Protein AF-A0A969PU74-F1 (afdb_monomer_lite)

Sequence (73 aa):
MLLGEGNGTEGELNDGLGLSSTEFNNLQIMLGENIQLVRPPILNFLATGSLTLNGNLYQPRPQGKINAPQRSS

Structure (mmCIF, N/CA/C/O backbone):
data_AF-A0A969PU74-F1
#
_entry.id   AF-A0A969PU74-F1
#
loop_
_atom_s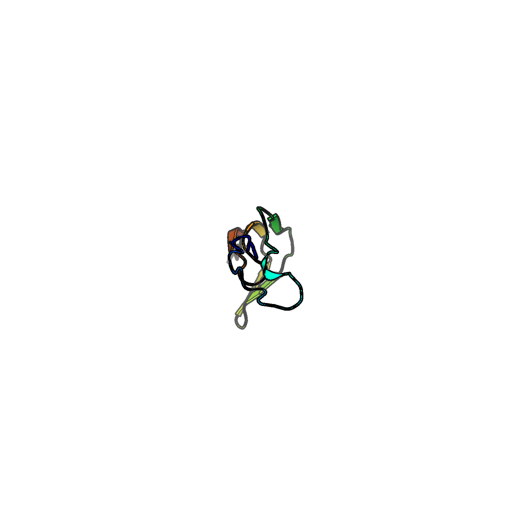ite.group_PDB
_atom_site.id
_atom_site.type_symbol
_atom_site.label_atom_id
_atom_site.label_alt_id
_atom_site.label_comp_id
_atom_site.label_asym_id
_atom_site.label_entity_id
_atom_site.label_seq_id
_atom_site.pdbx_PDB_ins_code
_atom_site.Cartn_x
_atom_site.Cartn_y
_atom_site.Cartn_z
_atom_site.occupancy
_atom_site.B_iso_or_equiv
_atom_site.auth_seq_id
_atom_site.auth_comp_id
_atom_site.auth_asym_id
_atom_site.auth_atom_id
_atom_site.pdbx_PDB_model_num
ATOM 1 N N . MET A 1 1 ? 11.850 -15.100 -57.034 1.00 49.41 1 MET A N 1
ATOM 2 C CA . MET A 1 1 ? 12.790 -15.764 -56.110 1.00 49.41 1 MET A CA 1
ATOM 3 C C . MET A 1 1 ? 13.716 -14.699 -55.557 1.00 49.41 1 MET A C 1
ATOM 5 O O . MET A 1 1 ? 14.404 -14.084 -56.356 1.00 49.41 1 MET A O 1
ATOM 9 N N . LEU A 1 2 ? 13.614 -14.446 -54.250 1.00 45.44 2 LEU A N 1
ATOM 10 C CA . LEU A 1 2 ? 14.641 -14.038 -53.277 1.00 45.44 2 LEU A CA 1
ATOM 11 C C . LEU A 1 2 ? 13.866 -13.691 -51.992 1.00 45.44 2 LEU A C 1
ATOM 13 O O . LEU A 1 2 ? 13.122 -12.714 -51.949 1.00 45.44 2 LEU A O 1
ATOM 17 N N . LEU A 1 3 ? 13.939 -14.602 -51.023 1.00 48.66 3 LEU A N 1
ATOM 18 C CA . LEU A 1 3 ? 13.252 -14.569 -49.734 1.00 48.66 3 LEU A CA 1
ATOM 19 C C . LEU A 1 3 ? 14.122 -13.778 -48.751 1.00 48.66 3 LEU A C 1
ATOM 21 O O . LEU A 1 3 ? 15.299 -14.094 -48.605 1.00 48.66 3 LEU A O 1
ATOM 25 N N . GLY A 1 4 ? 13.560 -12.754 -48.108 1.00 50.25 4 GLY A N 1
ATOM 26 C CA . GLY A 1 4 ? 14.184 -12.104 -46.956 1.00 50.25 4 GLY A CA 1
ATOM 27 C C . GLY A 1 4 ? 13.850 -12.903 -45.703 1.00 50.25 4 GLY A C 1
ATOM 28 O O . GLY A 1 4 ? 12.675 -13.118 -45.412 1.00 50.25 4 GLY A O 1
ATOM 29 N N . GLU A 1 5 ? 14.874 -13.390 -45.012 1.00 50.91 5 GLU A N 1
ATOM 30 C CA . GLU A 1 5 ? 14.744 -14.241 -43.834 1.00 50.91 5 GLU A CA 1
ATOM 31 C C . GLU A 1 5 ? 14.096 -13.469 -42.680 1.00 50.91 5 GLU A C 1
ATOM 33 O O . GLU A 1 5 ? 14.589 -12.435 -42.225 1.00 50.91 5 GLU A O 1
ATOM 38 N N . GLY A 1 6 ? 12.945 -13.970 -42.236 1.00 52.62 6 GLY A N 1
ATOM 39 C CA . GLY A 1 6 ? 12.265 -13.483 -41.052 1.00 52.62 6 GLY A CA 1
ATOM 40 C C . GLY A 1 6 ? 13.044 -13.877 -39.808 1.00 52.62 6 GLY A C 1
ATOM 41 O O . GLY A 1 6 ? 13.295 -15.054 -39.577 1.00 52.62 6 GLY A O 1
ATOM 42 N N . ASN A 1 7 ? 13.356 -12.892 -38.975 1.00 48.91 7 ASN A N 1
ATOM 43 C CA . ASN A 1 7 ? 13.621 -13.133 -37.565 1.00 48.91 7 ASN A CA 1
ATOM 44 C C . ASN A 1 7 ? 12.575 -12.374 -36.744 1.00 48.91 7 ASN A C 1
ATOM 46 O O . ASN A 1 7 ? 12.875 -11.442 -36.001 1.00 48.91 7 ASN A O 1
ATOM 50 N N . GLY A 1 8 ? 11.309 -12.727 -36.976 1.00 48.28 8 GLY A N 1
ATOM 51 C CA . GLY A 1 8 ? 10.232 -12.392 -36.061 1.00 48.28 8 GLY A CA 1
ATOM 52 C C . GLY A 1 8 ? 10.402 -13.285 -34.848 1.00 48.28 8 GLY A C 1
ATOM 53 O O . GLY A 1 8 ? 10.059 -14.460 -34.905 1.00 48.28 8 GLY A O 1
ATOM 54 N N . THR A 1 9 ? 10.985 -12.754 -33.777 1.00 50.09 9 THR A N 1
ATOM 55 C CA . THR A 1 9 ? 10.910 -13.404 -32.472 1.00 50.09 9 THR A CA 1
ATOM 56 C C . THR A 1 9 ? 9.433 -13.590 -32.155 1.00 50.09 9 THR A C 1
ATOM 58 O O . THR A 1 9 ? 8.703 -12.608 -32.004 1.00 50.09 9 THR A O 1
ATOM 61 N N . GLU A 1 10 ? 9.007 -14.846 -32.128 1.00 58.38 10 GLU A N 1
ATOM 62 C CA . GLU A 1 10 ? 7.686 -15.301 -31.719 1.00 58.38 10 GLU A CA 1
ATOM 63 C C . GLU A 1 10 ? 7.471 -14.902 -30.252 1.00 58.38 10 GLU A C 1
ATOM 65 O O . GLU A 1 10 ? 7.761 -15.644 -29.320 1.00 58.38 10 GLU A O 1
ATOM 70 N N . GLY A 1 11 ? 7.031 -13.664 -30.037 1.00 52.28 11 GLY A N 1
ATOM 71 C CA . GLY A 1 11 ? 6.437 -13.222 -28.787 1.00 52.28 11 GLY A CA 1
ATOM 72 C C . GLY A 1 11 ? 4.947 -13.475 -28.898 1.00 52.28 11 GLY A C 1
ATOM 73 O O . GLY A 1 11 ? 4.241 -12.713 -29.553 1.00 52.28 11 GLY A O 1
ATOM 74 N N . GLU A 1 12 ? 4.505 -14.592 -28.335 1.00 54.78 12 GLU A N 1
ATOM 75 C CA . GLU A 1 12 ? 3.125 -15.053 -28.339 1.00 54.78 12 GLU A CA 1
ATOM 76 C C . GLU A 1 12 ? 2.145 -13.906 -28.043 1.00 54.78 12 GLU A C 1
ATOM 78 O O . GLU A 1 12 ? 2.203 -13.264 -26.992 1.00 54.78 12 GLU A O 1
ATOM 83 N N . LEU A 1 13 ? 1.202 -13.662 -28.955 1.00 59.09 13 LEU A N 1
ATOM 84 C CA . LEU A 1 13 ? 0.048 -12.807 -28.687 1.00 59.09 13 LEU A CA 1
ATOM 85 C C . LEU A 1 13 ? -0.943 -13.589 -27.813 1.00 59.09 13 LEU A C 1
ATOM 87 O O . LEU A 1 13 ? -2.013 -13.990 -28.265 1.00 59.09 13 LEU A O 1
ATOM 91 N N . ASN A 1 14 ? -0.557 -13.860 -26.569 1.00 59.50 14 ASN A N 1
ATOM 92 C CA . ASN A 1 14 ? -1.407 -14.527 -25.597 1.00 59.50 14 ASN A CA 1
ATOM 93 C C . ASN A 1 14 ? -2.212 -13.470 -24.820 1.00 59.50 14 ASN A C 1
ATOM 95 O O . ASN A 1 14 ? -1.685 -12.779 -23.951 1.00 59.50 14 ASN A O 1
ATOM 99 N N . ASP A 1 15 ? -3.500 -13.405 -25.172 1.00 57.28 15 ASP A N 1
ATOM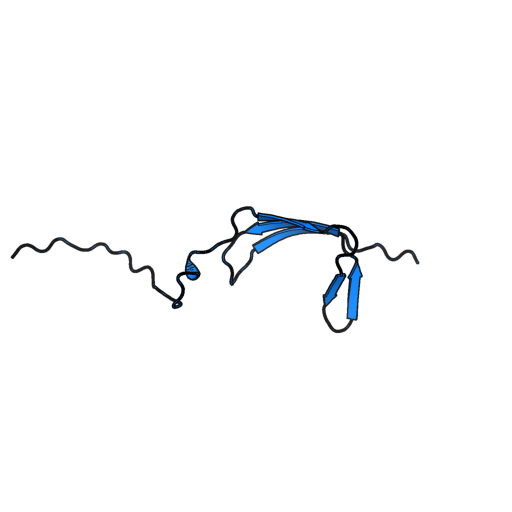 100 C CA . ASP A 1 15 ? -4.633 -12.663 -24.592 1.00 57.28 15 ASP A CA 1
ATOM 101 C C . ASP A 1 15 ? -5.095 -11.424 -25.392 1.00 57.28 15 ASP A C 1
ATOM 103 O O . ASP A 1 15 ? -4.377 -10.442 -25.592 1.00 57.28 15 ASP A O 1
ATOM 107 N N . GLY A 1 16 ? -6.334 -11.500 -25.889 1.00 56.94 16 GLY A N 1
ATOM 108 C CA . GLY A 1 16 ? -6.907 -10.745 -27.015 1.00 56.94 16 GLY A CA 1
ATOM 109 C C . GLY A 1 16 ? -7.157 -9.247 -26.811 1.00 56.94 16 GLY A C 1
ATOM 110 O O . GLY A 1 16 ? -8.014 -8.689 -27.489 1.00 56.94 16 GLY A O 1
ATOM 111 N N . LEU A 1 17 ? -6.438 -8.588 -25.900 1.00 62.62 17 LEU A N 1
ATOM 112 C CA . LEU A 1 17 ? -6.564 -7.154 -25.603 1.00 62.62 17 LEU A CA 1
ATOM 113 C C . LEU A 1 17 ? -5.215 -6.409 -25.522 1.00 62.62 17 LEU A C 1
ATOM 115 O O . LEU A 1 17 ? -5.201 -5.223 -25.206 1.00 62.62 17 LEU A O 1
ATOM 119 N N . GLY A 1 18 ? -4.075 -7.065 -25.786 1.00 57.53 18 GLY A N 1
ATOM 120 C CA . GLY A 1 18 ? -2.749 -6.417 -25.753 1.00 57.53 18 GLY A CA 1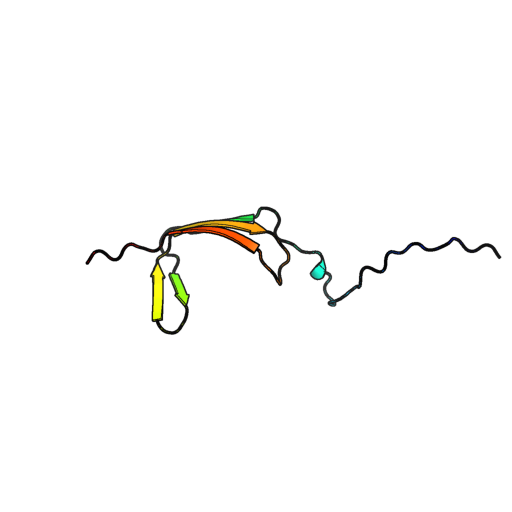
ATOM 121 C C . GLY A 1 18 ? -2.279 -5.989 -24.354 1.00 57.53 18 GLY A C 1
ATOM 122 O O . GLY A 1 18 ? -1.286 -5.280 -24.213 1.00 57.53 18 GLY A O 1
ATOM 123 N N . LEU A 1 19 ? -2.971 -6.431 -23.300 1.00 61.09 19 LEU A N 1
ATOM 124 C CA . LEU A 1 19 ? -2.620 -6.126 -21.911 1.00 61.09 19 LEU A CA 1
ATOM 125 C C . LEU A 1 19 ? -1.444 -6.966 -21.392 1.00 61.09 19 LEU A C 1
ATOM 127 O O . LEU A 1 19 ? -0.904 -6.655 -20.333 1.00 61.09 19 LEU A O 1
ATOM 131 N N . SER A 1 20 ? -1.005 -7.987 -22.137 1.00 63.03 20 SER A N 1
ATOM 132 C CA . SER A 1 20 ? 0.144 -8.830 -21.782 1.00 63.03 20 SER A CA 1
ATOM 133 C C . SER A 1 20 ? 1.467 -8.056 -21.696 1.00 63.03 20 SER A C 1
ATOM 135 O O . SER A 1 20 ? 2.357 -8.479 -20.961 1.00 63.03 20 SER A O 1
ATOM 137 N N . SER A 1 21 ? 1.586 -6.896 -22.359 1.00 72.44 21 SER A N 1
ATOM 138 C CA . SER A 1 21 ? 2.738 -5.989 -22.208 1.00 72.44 21 SER A CA 1
ATOM 139 C C . SER A 1 21 ? 2.507 -4.844 -21.215 1.00 72.44 21 SER A C 1
ATOM 141 O O . SER A 1 21 ? 3.401 -4.021 -21.022 1.00 72.44 21 SER A O 1
ATOM 143 N N . THR A 1 22 ? 1.310 -4.716 -20.638 1.00 87.50 22 THR A N 1
ATOM 144 C CA . THR A 1 22 ? 1.007 -3.612 -19.722 1.00 87.50 22 THR A CA 1
ATOM 145 C C . THR A 1 22 ? 1.506 -3.958 -18.327 1.00 87.50 22 THR A C 1
ATOM 147 O O . THR A 1 22 ? 1.118 -4.967 -17.734 1.00 87.50 22 THR A O 1
ATOM 150 N N . GLU A 1 23 ? 2.358 -3.095 -17.782 1.00 93.44 23 GLU A N 1
ATOM 151 C CA . GLU A 1 23 ? 2.938 -3.275 -16.458 1.00 93.44 23 GLU A CA 1
ATOM 152 C C . GLU A 1 23 ? 2.894 -2.009 -15.610 1.00 93.44 23 GLU A C 1
ATOM 154 O O . GLU A 1 23 ? 2.904 -0.880 -16.103 1.00 93.44 23 GLU A O 1
ATOM 159 N N . PHE A 1 24 ? 2.872 -2.220 -14.297 1.00 95.50 24 PHE A N 1
ATOM 160 C CA . PHE A 1 24 ? 3.236 -1.195 -13.342 1.00 95.50 24 PHE A CA 1
ATOM 161 C C . PHE A 1 24 ? 4.747 -0.980 -13.430 1.00 95.50 24 PHE A C 1
ATOM 163 O O . PHE A 1 24 ? 5.527 -1.926 -13.292 1.00 95.50 24 PHE A O 1
ATOM 170 N N . ASN A 1 25 ? 5.153 0.271 -13.625 1.00 95.19 25 ASN A N 1
ATOM 171 C CA . ASN A 1 25 ? 6.549 0.681 -13.616 1.00 95.19 25 ASN A CA 1
ATOM 172 C C . ASN A 1 25 ? 6.734 1.772 -12.561 1.00 95.19 25 ASN A C 1
ATOM 174 O O . ASN A 1 25 ? 6.324 2.916 -12.760 1.00 95.19 25 ASN A O 1
ATOM 178 N N . ASN A 1 26 ? 7.314 1.388 -11.423 1.00 96.94 26 ASN A N 1
ATOM 179 C CA . ASN A 1 26 ? 7.592 2.256 -10.285 1.00 96.94 26 ASN A CA 1
ATOM 180 C C . ASN A 1 26 ? 6.376 3.089 -9.834 1.00 96.94 26 ASN A C 1
ATOM 182 O O . ASN A 1 26 ? 6.504 4.261 -9.469 1.00 96.94 26 ASN A O 1
ATOM 186 N N . LEU A 1 27 ? 5.181 2.492 -9.861 1.00 97.00 27 LEU A N 1
ATOM 187 C CA . LEU A 1 27 ? 3.971 3.165 -9.403 1.00 97.00 27 LEU A CA 1
ATOM 188 C C . LEU A 1 27 ? 4.028 3.305 -7.881 1.00 97.00 27 LEU A C 1
ATOM 190 O O . LEU A 1 27 ? 4.050 2.308 -7.162 1.00 97.00 27 LEU A O 1
ATOM 194 N N . GLN A 1 28 ? 4.035 4.541 -7.394 1.00 97.38 28 GLN A N 1
ATOM 195 C CA . GLN A 1 28 ? 4.057 4.835 -5.966 1.00 97.38 28 GLN A CA 1
ATOM 196 C C . GLN A 1 28 ? 2.635 4.969 -5.429 1.00 97.38 28 GLN A C 1
ATOM 198 O O . GLN A 1 28 ? 1.842 5.772 -5.918 1.00 97.38 28 GLN A O 1
ATOM 203 N N . ILE A 1 29 ? 2.328 4.188 -4.400 1.00 94.12 29 ILE A N 1
ATOM 204 C CA . ILE A 1 29 ? 1.041 4.166 -3.713 1.00 94.12 29 ILE A CA 1
ATOM 205 C C . ILE A 1 29 ? 1.280 4.571 -2.264 1.00 94.12 29 ILE A C 1
ATOM 207 O O . ILE A 1 29 ? 2.108 3.981 -1.568 1.00 94.12 29 ILE A O 1
ATOM 211 N N . MET A 1 30 ? 0.517 5.554 -1.796 1.00 94.44 30 MET A N 1
ATOM 212 C CA . MET A 1 30 ? 0.479 5.954 -0.395 1.00 94.44 30 MET A CA 1
ATOM 213 C C . MET A 1 30 ? -0.873 5.554 0.191 1.00 94.44 30 MET A C 1
ATOM 215 O O . MET A 1 30 ? -1.919 5.987 -0.289 1.00 94.44 30 MET A O 1
ATOM 219 N N . LEU A 1 31 ? -0.849 4.713 1.222 1.00 90.94 31 LEU A N 1
ATOM 220 C CA . LEU A 1 31 ? -2.036 4.369 1.992 1.00 90.94 31 LEU A CA 1
ATOM 221 C C . LEU A 1 31 ? -2.225 5.461 3.047 1.00 90.94 31 LEU A C 1
ATOM 223 O O . LEU A 1 31 ? -1.472 5.526 4.023 1.00 90.94 31 LEU A O 1
ATOM 227 N N . GLY A 1 32 ? -3.187 6.345 2.789 1.00 88.44 32 GLY A N 1
ATOM 228 C CA . GLY A 1 32 ? -3.568 7.419 3.699 1.00 88.44 32 GLY A CA 1
ATOM 229 C C . GLY A 1 32 ? -4.335 6.916 4.921 1.00 88.44 32 GLY A C 1
ATOM 230 O O . GLY A 1 32 ? -4.462 5.716 5.163 1.00 88.44 32 GLY A O 1
ATOM 231 N N . GLU A 1 33 ? -4.866 7.852 5.697 1.00 86.94 33 GLU A N 1
ATOM 232 C CA . GLU A 1 33 ? -5.709 7.526 6.845 1.00 86.94 33 GLU A CA 1
ATOM 233 C C . GLU A 1 33 ? -7.005 6.829 6.398 1.00 86.94 33 GLU A C 1
ATOM 235 O O . GLU A 1 33 ? -7.545 7.110 5.328 1.00 86.94 33 GLU A O 1
ATOM 240 N N . ASN A 1 34 ? -7.532 5.943 7.247 1.00 84.06 34 ASN A N 1
ATOM 241 C CA . ASN A 1 34 ? -8.819 5.260 7.056 1.00 84.06 34 ASN A CA 1
ATOM 242 C C . ASN A 1 34 ? -8.886 4.234 5.904 1.00 84.06 34 ASN A C 1
ATOM 244 O O . ASN A 1 34 ? -9.981 3.858 5.486 1.00 84.06 34 ASN A O 1
ATOM 248 N N . ILE A 1 35 ? -7.752 3.712 5.421 1.00 87.75 35 ILE A N 1
ATOM 249 C CA . ILE A 1 35 ? -7.756 2.565 4.501 1.00 87.75 35 ILE A CA 1
ATOM 250 C C . ILE A 1 35 ? -8.013 1.273 5.278 1.00 87.75 35 ILE A C 1
ATOM 252 O O . ILE A 1 35 ? -7.200 0.853 6.099 1.00 87.75 35 ILE A O 1
ATOM 256 N N . GLN A 1 36 ? -9.136 0.616 5.000 1.00 87.31 36 GLN A N 1
ATOM 257 C CA . GLN A 1 36 ? -9.500 -0.648 5.630 1.00 87.31 36 GLN A CA 1
ATOM 258 C C . GLN A 1 36 ? -8.830 -1.828 4.916 1.00 87.31 36 GLN A C 1
ATOM 260 O O . GLN A 1 36 ? -9.086 -2.084 3.740 1.00 87.31 36 GLN A O 1
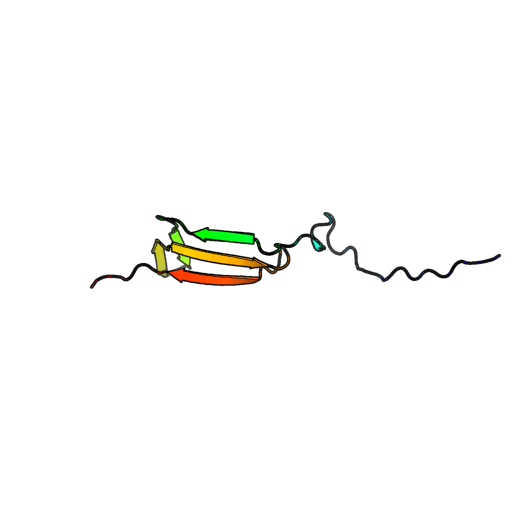ATOM 265 N N . LEU A 1 37 ? -7.996 -2.577 5.634 1.00 83.88 37 LEU A N 1
ATOM 266 C CA . LEU A 1 37 ? -7.422 -3.829 5.159 1.00 83.88 37 LEU A CA 1
ATOM 267 C C . LEU A 1 37 ? -8.237 -5.003 5.701 1.00 83.88 37 LEU A C 1
ATOM 269 O O . LEU A 1 37 ? -8.297 -5.215 6.914 1.00 83.88 37 LEU A O 1
ATOM 273 N N . VAL A 1 38 ? -8.841 -5.774 4.793 1.00 87.25 38 VAL A N 1
ATOM 274 C CA . VAL A 1 38 ? -9.676 -6.933 5.130 1.00 87.25 38 VAL A CA 1
ATOM 275 C C . VAL A 1 38 ? -9.046 -8.207 4.578 1.00 87.25 38 VAL A C 1
ATOM 277 O O . VAL A 1 38 ? -8.843 -8.342 3.373 1.00 87.25 38 VAL A O 1
ATOM 280 N N . ARG A 1 39 ? -8.770 -9.175 5.453 1.00 80.56 39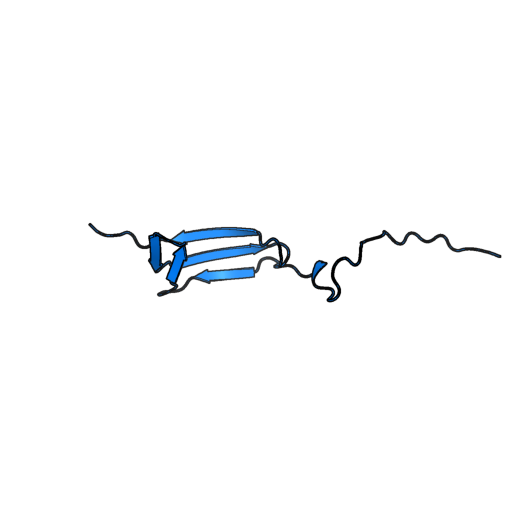 ARG A N 1
ATOM 281 C CA . ARG A 1 39 ? -8.456 -10.555 5.066 1.00 80.56 39 ARG A CA 1
ATOM 282 C C . ARG A 1 39 ? -9.405 -11.489 5.814 1.00 80.56 39 ARG A C 1
ATOM 284 O O . ARG A 1 39 ? -9.224 -11.701 7.019 1.00 80.56 39 ARG A O 1
ATOM 291 N N . PRO A 1 40 ? -10.402 -12.057 5.117 1.00 83.75 40 PRO A N 1
ATOM 292 C CA . PRO A 1 40 ? -11.316 -13.007 5.723 1.00 83.75 40 PRO A CA 1
ATOM 293 C C . PRO A 1 40 ? -10.575 -14.201 6.358 1.00 83.75 40 PRO A C 1
ATOM 295 O O . PRO A 1 40 ? -9.522 -14.604 5.855 1.00 83.75 40 PRO A O 1
ATOM 298 N N . PRO A 1 41 ? -11.112 -14.786 7.442 1.00 79.38 41 PRO A N 1
ATOM 299 C CA . PRO A 1 41 ? -12.319 -14.344 8.142 1.00 79.38 41 PRO A CA 1
ATOM 300 C C . PRO A 1 41 ? -12.073 -13.286 9.235 1.00 79.38 41 PRO A C 1
ATOM 302 O O . PRO A 1 41 ? -13.031 -12.678 9.694 1.00 79.38 41 PRO A O 1
ATOM 305 N N . ILE A 1 42 ? -10.828 -13.075 9.682 1.00 76.75 42 ILE A N 1
ATOM 306 C CA . ILE A 1 42 ? -10.557 -12.471 11.006 1.00 76.75 42 ILE A CA 1
ATOM 307 C C . ILE A 1 42 ? -9.894 -11.085 10.931 1.00 76.75 42 ILE A C 1
ATOM 309 O O . ILE A 1 42 ? -10.041 -10.294 11.860 1.00 76.75 42 ILE A O 1
ATOM 313 N N . LEU A 1 43 ? -9.160 -10.752 9.863 1.00 77.19 43 LEU A N 1
ATOM 314 C CA . LEU A 1 43 ? -8.407 -9.494 9.821 1.00 77.19 43 LEU A CA 1
ATOM 315 C C . LEU A 1 43 ? -9.255 -8.375 9.221 1.00 77.19 43 LEU A C 1
ATOM 317 O O . LEU A 1 43 ? -9.654 -8.451 8.060 1.00 77.19 43 LEU A O 1
ATOM 321 N N . ASN A 1 44 ? -9.484 -7.330 10.012 1.00 85.31 44 ASN A N 1
ATOM 322 C CA . ASN A 1 44 ? -10.103 -6.082 9.588 1.00 85.31 44 ASN A CA 1
ATOM 323 C C . ASN A 1 44 ? -9.519 -4.925 10.415 1.00 85.31 44 ASN A C 1
ATOM 325 O O . ASN A 1 44 ? -9.803 -4.823 11.609 1.00 85.31 44 ASN A O 1
ATOM 329 N N . PHE A 1 45 ? -8.673 -4.086 9.813 1.00 85.31 45 PHE A N 1
ATOM 330 C CA . PHE A 1 45 ? -8.052 -2.952 10.505 1.00 85.31 45 PHE A CA 1
ATOM 331 C C . PHE A 1 45 ? -7.746 -1.780 9.569 1.00 85.31 45 PHE A C 1
ATOM 333 O O . PHE A 1 45 ? -7.624 -1.957 8.360 1.00 85.31 45 PHE A O 1
ATOM 340 N N . LEU A 1 46 ? -7.601 -0.582 10.142 1.00 89.56 46 LEU A N 1
ATOM 341 C CA . LEU A 1 46 ? -7.217 0.626 9.408 1.00 89.56 46 LEU A CA 1
ATOM 342 C C . LEU A 1 46 ? -5.699 0.711 9.268 1.00 89.56 46 LEU A C 1
ATOM 344 O O . LEU A 1 46 ? -5.008 0.843 10.270 1.00 89.56 46 LEU A O 1
ATOM 348 N N . ALA A 1 47 ? -5.176 0.651 8.051 1.00 88.12 47 ALA A N 1
ATOM 349 C CA . ALA A 1 47 ? -3.745 0.674 7.782 1.00 88.12 47 ALA A CA 1
ATOM 350 C C . ALA A 1 47 ? -3.300 1.988 7.128 1.00 88.12 47 ALA A C 1
ATOM 352 O O . ALA A 1 47 ? -4.063 2.625 6.408 1.00 88.12 47 ALA A O 1
ATOM 353 N N . THR A 1 48 ? -2.032 2.341 7.332 1.00 93.25 48 THR A N 1
ATOM 354 C CA . THR A 1 48 ? -1.322 3.363 6.544 1.00 93.25 48 THR A CA 1
ATOM 355 C C . THR A 1 48 ? -0.054 2.758 5.949 1.00 93.25 48 THR A C 1
ATOM 357 O O . THR A 1 48 ? 0.301 1.617 6.255 1.00 93.25 48 THR A O 1
ATOM 360 N N . GLY A 1 49 ? 0.657 3.485 5.090 1.00 92.75 49 GLY A N 1
ATOM 361 C CA . GLY A 1 49 ? 1.939 3.016 4.569 1.00 92.75 49 GLY A CA 1
ATOM 362 C C . GLY A 1 49 ? 2.252 3.485 3.160 1.00 92.75 49 GLY A C 1
ATOM 363 O O . GLY A 1 49 ? 1.589 4.358 2.604 1.00 92.75 49 GLY A O 1
ATOM 364 N N . SER A 1 50 ? 3.282 2.880 2.583 1.00 95.75 50 SER A N 1
ATOM 365 C CA . SER A 1 50 ? 3.726 3.169 1.226 1.00 95.75 50 SER A CA 1
ATOM 366 C C . SER A 1 50 ? 4.166 1.897 0.517 1.00 95.75 50 SER A C 1
ATOM 368 O O . SER A 1 50 ? 4.784 1.008 1.112 1.00 95.75 50 SER A O 1
ATOM 370 N N . LEU A 1 51 ? 3.827 1.814 -0.766 1.00 95.06 51 LEU A N 1
ATOM 371 C CA . LEU A 1 51 ? 4.164 0.707 -1.648 1.00 95.06 51 LEU A CA 1
ATOM 372 C C . LEU A 1 51 ? 4.663 1.257 -2.983 1.00 95.06 51 LEU A C 1
ATOM 374 O O . LEU A 1 51 ? 4.068 2.172 -3.545 1.00 95.06 51 LEU A O 1
ATOM 378 N N . THR A 1 52 ? 5.711 0.648 -3.514 1.00 97.94 52 THR A N 1
ATOM 379 C CA . THR A 1 52 ? 6.078 0.739 -4.923 1.00 97.94 52 THR A CA 1
ATOM 380 C C . THR A 1 52 ? 5.577 -0.520 -5.614 1.00 97.94 52 THR A C 1
ATOM 382 O O . THR A 1 52 ? 5.854 -1.633 -5.159 1.00 97.94 52 THR A O 1
ATOM 385 N N . LEU A 1 53 ? 4.826 -0.355 -6.698 1.00 96.81 53 LEU A N 1
ATOM 386 C CA . LEU A 1 53 ? 4.265 -1.447 -7.478 1.00 96.81 53 LEU A CA 1
ATOM 387 C C . LEU A 1 53 ? 4.993 -1.572 -8.816 1.00 96.81 53 LEU A C 1
ATOM 389 O O . LEU A 1 53 ? 5.091 -0.605 -9.572 1.00 96.81 53 LEU A O 1
ATOM 393 N N . ASN A 1 54 ? 5.481 -2.781 -9.093 1.00 96.62 54 ASN A N 1
ATOM 394 C CA . ASN A 1 54 ? 6.112 -3.157 -10.356 1.00 96.62 54 ASN A CA 1
ATOM 395 C C . ASN A 1 54 ? 5.485 -4.444 -10.921 1.00 96.62 54 ASN A C 1
ATOM 397 O O . ASN A 1 54 ? 4.838 -5.188 -10.185 1.00 96.62 54 ASN A O 1
ATOM 401 N N . GLY A 1 55 ? 5.762 -4.780 -12.184 1.00 93.56 55 GLY A N 1
ATOM 402 C CA . GLY A 1 55 ? 5.315 -6.029 -12.822 1.00 93.56 55 GLY A CA 1
ATOM 403 C C . GLY A 1 55 ? 3.970 -5.906 -13.538 1.00 93.56 55 GLY A C 1
ATOM 404 O O . GLY A 1 55 ? 3.321 -4.866 -13.480 1.00 93.56 55 GLY A O 1
ATOM 405 N N . ASN A 1 56 ? 3.566 -6.960 -14.245 1.00 91.56 56 ASN A N 1
ATOM 406 C CA . ASN A 1 56 ? 2.360 -6.927 -15.074 1.00 91.56 56 ASN A CA 1
ATOM 407 C C . ASN A 1 56 ? 1.060 -6.910 -14.242 1.00 91.56 56 ASN A C 1
ATOM 409 O O . ASN A 1 56 ? 1.063 -7.176 -13.037 1.00 91.56 56 ASN A O 1
ATOM 413 N N . LEU A 1 57 ? -0.062 -6.618 -14.905 1.00 89.88 57 LEU A N 1
ATOM 414 C CA . LEU A 1 57 ? -1.380 -6.502 -14.266 1.00 89.88 57 LEU A CA 1
ATOM 415 C C . LEU A 1 57 ? -1.880 -7.803 -13.605 1.00 89.88 57 LEU A C 1
ATOM 417 O O . LEU A 1 57 ? -2.666 -7.738 -12.662 1.00 89.88 57 LEU A O 1
ATOM 421 N N . TYR A 1 58 ? -1.422 -8.970 -14.066 1.00 90.06 58 TYR A N 1
ATOM 422 C CA . TYR A 1 58 ? -1.818 -10.285 -13.542 1.00 90.06 58 TYR A CA 1
ATOM 423 C C . TYR A 1 58 ? -0.919 -10.761 -12.391 1.00 90.06 58 TYR A C 1
ATOM 425 O O . TYR A 1 58 ? -1.326 -11.583 -11.571 1.00 90.06 58 TYR A O 1
ATOM 433 N N . GLN A 1 59 ? 0.311 -10.253 -12.324 1.00 90.94 59 GLN A N 1
ATOM 434 C CA . GLN A 1 59 ? 1.334 -10.611 -11.346 1.00 90.94 59 GLN A CA 1
ATOM 435 C C . GLN A 1 59 ? 1.991 -9.349 -10.766 1.00 90.94 59 GLN A C 1
ATOM 437 O O . GLN A 1 59 ? 3.194 -9.122 -10.954 1.00 90.94 59 GLN A O 1
ATOM 442 N N . PRO A 1 60 ? 1.221 -8.518 -10.039 1.00 91.88 60 PRO A N 1
ATOM 443 C CA . PRO A 1 60 ? 1.768 -7.352 -9.366 1.00 91.88 60 PRO A CA 1
ATOM 444 C C . PRO A 1 60 ? 2.837 -7.762 -8.347 1.00 91.88 60 PRO A C 1
ATOM 446 O O . PRO A 1 60 ? 2.666 -8.704 -7.572 1.00 91.88 60 PRO A O 1
ATOM 449 N N . ARG A 1 61 ? 3.937 -7.010 -8.307 1.00 96.31 61 ARG A N 1
ATOM 450 C CA . ARG A 1 61 ? 5.055 -7.181 -7.371 1.00 96.31 61 ARG A CA 1
ATOM 451 C C . ARG A 1 61 ? 5.147 -5.945 -6.474 1.00 96.31 61 ARG A C 1
ATOM 453 O O . ARG A 1 61 ? 5.899 -5.029 -6.803 1.00 96.31 61 ARG A O 1
ATOM 460 N N . PRO A 1 62 ? 4.394 -5.884 -5.363 1.00 95.00 62 PRO A N 1
ATOM 461 C CA . PRO A 1 62 ? 4.477 -4.779 -4.414 1.00 95.00 62 PRO A CA 1
ATOM 462 C C . PRO A 1 62 ? 5.732 -4.882 -3.536 1.00 95.00 62 PRO A C 1
ATOM 464 O O . PRO A 1 62 ? 6.082 -5.962 -3.053 1.00 95.00 62 PRO A O 1
ATOM 467 N N . GLN A 1 63 ? 6.392 -3.753 -3.283 1.00 97.44 63 GLN A N 1
ATOM 468 C CA . GLN A 1 63 ? 7.457 -3.610 -2.288 1.00 97.44 63 GLN A CA 1
ATOM 469 C C . GLN A 1 63 ? 7.186 -2.390 -1.412 1.00 97.44 63 GLN A C 1
ATOM 471 O O . GLN A 1 63 ? 6.881 -1.319 -1.922 1.00 97.44 63 GLN A O 1
ATOM 476 N N . GLY A 1 64 ? 7.327 -2.525 -0.095 1.00 94.69 64 GLY A N 1
ATOM 477 C CA . GLY A 1 64 ? 7.156 -1.400 0.820 1.00 94.69 64 GLY A CA 1
ATOM 478 C C . GLY A 1 64 ? 6.746 -1.833 2.218 1.00 94.69 64 GLY A C 1
ATOM 479 O O . GLY A 1 64 ? 7.004 -2.966 2.628 1.00 94.69 64 GLY A O 1
ATOM 480 N N . LYS A 1 65 ? 6.133 -0.911 2.961 1.00 93.94 65 LYS A N 1
ATOM 481 C CA . LYS A 1 65 ? 5.728 -1.122 4.353 1.00 93.94 65 LYS A CA 1
ATOM 482 C C . LYS A 1 65 ? 4.268 -0.745 4.540 1.00 93.94 65 LYS A C 1
ATOM 484 O O . LYS A 1 65 ? 3.854 0.359 4.196 1.00 93.94 65 LYS A O 1
ATOM 489 N N . ILE A 1 66 ? 3.525 -1.666 5.141 1.00 91.19 66 ILE A N 1
ATOM 490 C CA . ILE A 1 66 ? 2.174 -1.428 5.639 1.00 91.19 66 ILE A CA 1
ATOM 491 C C . ILE A 1 66 ? 2.275 -1.322 7.156 1.00 91.19 66 ILE A C 1
ATOM 493 O O . ILE A 1 66 ? 2.765 -2.237 7.819 1.00 91.19 66 ILE A O 1
ATOM 497 N N . ASN A 1 67 ? 1.808 -0.205 7.696 1.00 89.44 67 ASN A N 1
ATOM 498 C CA . ASN A 1 67 ? 1.688 0.020 9.122 1.00 89.44 67 ASN A CA 1
ATOM 499 C C . ASN A 1 67 ? 0.292 -0.425 9.549 1.00 89.44 67 ASN A C 1
ATOM 501 O O . ASN A 1 67 ? -0.712 0.198 9.198 1.00 89.44 67 ASN A O 1
ATOM 505 N N . ALA A 1 68 ? 0.232 -1.522 10.297 1.00 79.94 68 ALA A N 1
ATOM 506 C CA . ALA A 1 68 ? -0.980 -1.897 11.003 1.00 79.94 68 ALA A CA 1
ATOM 507 C C . ALA A 1 68 ? -1.142 -0.995 12.241 1.00 79.94 68 ALA A C 1
ATOM 509 O O . ALA A 1 68 ? -0.138 -0.656 12.882 1.00 79.94 68 ALA A O 1
ATOM 510 N N . PRO A 1 69 ? -2.377 -0.625 12.611 1.00 70.56 69 PRO A N 1
ATOM 511 C CA . PRO A 1 69 ? -2.610 0.159 13.806 1.00 70.56 69 PRO A CA 1
ATOM 512 C C . PRO A 1 69 ? -2.207 -0.709 15.001 1.00 70.56 69 PRO A C 1
ATOM 514 O O . PRO A 1 69 ? -2.639 -1.857 15.129 1.00 70.56 69 PRO A O 1
ATOM 517 N N . GLN A 1 70 ? -1.326 -0.185 15.853 1.00 61.19 70 GLN A N 1
ATOM 518 C CA . GLN A 1 70 ? -1.004 -0.832 17.119 1.00 61.19 70 GLN A CA 1
ATOM 519 C C . GLN A 1 70 ? -2.288 -0.861 17.948 1.00 61.19 70 GLN A C 1
ATOM 521 O O . GLN A 1 70 ? -2.852 0.186 18.258 1.00 61.19 70 GLN A O 1
ATOM 526 N N . ARG A 1 71 ? -2.784 -2.053 18.283 1.00 58.94 71 ARG A N 1
ATOM 527 C CA . ARG A 1 71 ? -3.880 -2.171 19.242 1.00 58.94 71 ARG A CA 1
ATOM 528 C C . ARG A 1 71 ? -3.289 -1.838 20.612 1.00 58.94 71 ARG A C 1
ATOM 530 O O . ARG A 1 71 ? -2.529 -2.638 21.146 1.00 58.94 71 ARG A O 1
ATOM 537 N N . SER A 1 72 ? -3.564 -0.651 21.144 1.00 55.41 72 SER A N 1
ATOM 538 C CA . SER A 1 72 ? -3.305 -0.355 22.554 1.00 55.41 72 SER A CA 1
ATOM 539 C C . SER A 1 72 ? -4.237 -1.230 23.393 1.00 55.41 72 SER A C 1
ATOM 541 O O . SER A 1 72 ? -5.457 -1.130 23.240 1.00 55.41 72 SER A O 1
ATOM 543 N N . SER A 1 73 ? -3.642 -2.138 24.173 1.00 55.72 73 SER A N 1
ATOM 544 C CA . SER A 1 73 ? -4.314 -2.947 25.198 1.00 55.72 73 SER A CA 1
ATOM 545 C C . SER A 1 73 ? -4.952 -2.091 26.283 1.00 55.72 73 SER A C 1
ATOM 547 O O . SER A 1 73 ? -4.401 -1.003 26.565 1.00 55.72 73 SER A O 1
#

Secondary structure (DSSP, 8-state):
--PPPP--------STTSGGG-EEEEEEEEEEEEEEEEETTTEEEEEEEEEEEEEETTS-EEEEEEEPPP---

Radius of gyration: 21.17 Å; chains: 1; bounding box: 27×23×81 Å

Foldseek 3Di:
DDDDDDPPPCPDPPDDPPQVPPKQDQDKDWQDWQDWDDDPDDDTFTKTWIWGW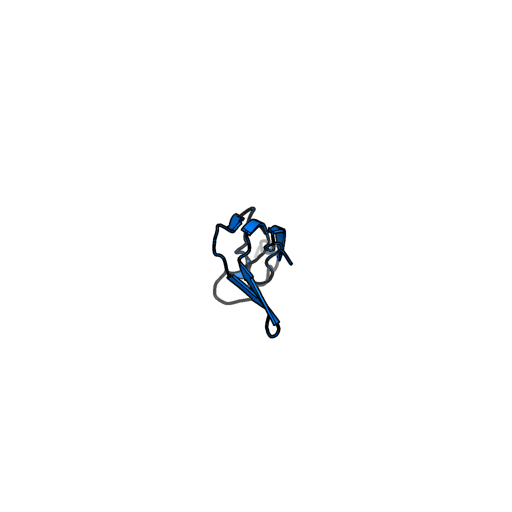IDGPVDIDIDTDIDTDPPDD

pLDDT: mean 78.21, std 17.42, range [45.44, 97.94]